Protein AF-C2KIR4-F1 (afdb_monomer_lite)

pLDDT: mean 71.65, std 15.81, range [40.62, 89.31]

Secondary structure (DSSP, 8-state):
----------SSGGGSTTSSSS--S---EEEEEEEEEETTEEEEEEESSHHHHHTT---SEEEEESS---HHHHHHHHHHHHHHHH-S-EEEEEHHHHTT-

Structure (mmCIF, N/CA/C/O backbone):
data_AF-C2KIR4-F1
#
_entry.id   AF-C2KIR4-F1
#
loop_
_atom_site.group_PDB
_atom_site.id
_atom_site.type_symbol
_atom_site.label_atom_id
_atom_site.label_alt_id
_atom_site.label_comp_id
_atom_site.label_asym_id
_atom_site.label_entity_id
_atom_site.label_seq_id
_atom_site.pdbx_PDB_ins_code
_atom_site.Cartn_x
_atom_site.Cartn_y
_atom_site.Cartn_z
_atom_site.occupancy
_atom_site.B_iso_or_equiv
_atom_site.auth_seq_id
_atom_site.auth_comp_id
_atom_site.auth_asym_id
_atom_site.auth_atom_id
_atom_site.pdbx_PDB_model_num
ATOM 1 N N . MET A 1 1 ? -30.217 -46.612 46.863 1.00 40.62 1 MET A N 1
ATOM 2 C CA . MET A 1 1 ? -30.056 -46.333 45.419 1.00 40.62 1 MET A CA 1
ATOM 3 C C . MET A 1 1 ? -30.414 -44.867 45.190 1.00 40.62 1 MET A C 1
ATOM 5 O O . MET A 1 1 ? -31.583 -44.555 45.374 1.00 40.62 1 MET A O 1
ATOM 9 N N . PRO A 1 2 ? -29.476 -43.944 44.906 1.00 46.00 2 PRO A N 1
ATOM 10 C CA . PRO A 1 2 ? -29.846 -42.576 44.565 1.00 46.00 2 PRO A CA 1
ATOM 11 C C . PRO A 1 2 ? -30.089 -42.448 43.056 1.00 46.00 2 PRO A C 1
ATOM 13 O O . PRO A 1 2 ? -29.314 -42.932 42.232 1.00 46.00 2 PRO A O 1
ATOM 16 N N . ILE A 1 3 ? -31.207 -41.814 42.721 1.00 48.09 3 ILE A N 1
ATOM 17 C CA . ILE A 1 3 ? -31.650 -41.501 41.365 1.00 48.09 3 ILE A CA 1
ATOM 18 C C . ILE A 1 3 ? -30.826 -40.297 40.898 1.00 48.09 3 ILE A C 1
ATOM 20 O O . ILE A 1 3 ? -30.875 -39.235 41.512 1.00 48.09 3 ILE A O 1
ATOM 24 N N . VAL A 1 4 ? -30.031 -40.477 39.844 1.00 49.78 4 VAL A N 1
ATOM 25 C CA . VAL A 1 4 ? -29.240 -39.403 39.232 1.00 49.78 4 VAL A CA 1
ATOM 26 C C . VAL A 1 4 ? -30.170 -38.552 38.373 1.00 49.78 4 VAL A C 1
ATOM 28 O O . VAL A 1 4 ? -30.594 -38.974 37.297 1.00 49.78 4 VAL A O 1
ATOM 31 N N . THR A 1 5 ? -30.486 -37.346 38.838 1.00 54.72 5 THR A N 1
ATOM 32 C CA . THR A 1 5 ? -31.147 -36.320 38.029 1.00 54.72 5 THR A CA 1
ATOM 33 C C . THR A 1 5 ? -30.173 -35.884 36.936 1.00 54.72 5 THR A C 1
ATOM 35 O O . THR A 1 5 ? -29.172 -35.220 37.204 1.00 54.72 5 THR A O 1
ATOM 38 N N . ARG A 1 6 ? -30.427 -36.304 35.693 1.00 45.56 6 ARG A N 1
ATOM 39 C CA . ARG A 1 6 ? -29.693 -35.818 34.521 1.00 45.56 6 ARG A CA 1
ATOM 40 C C . ARG A 1 6 ? -29.988 -34.327 34.365 1.00 45.56 6 ARG A C 1
ATOM 42 O O . ARG A 1 6 ? -31.096 -33.957 33.997 1.00 45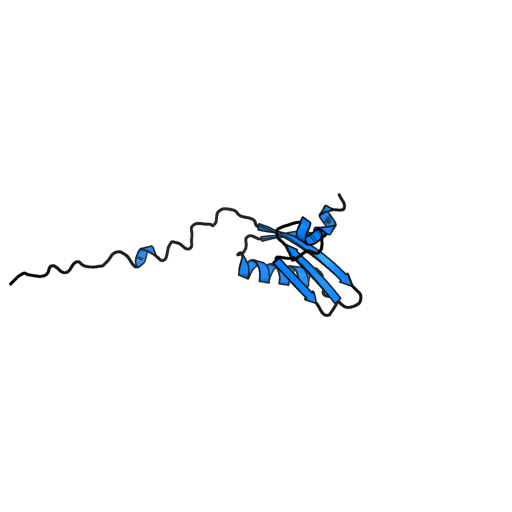.56 6 ARG A O 1
ATOM 49 N N . HIS A 1 7 ? -29.003 -33.485 34.665 1.00 44.03 7 HIS A N 1
ATOM 50 C CA . HIS A 1 7 ? -29.024 -32.092 34.239 1.00 44.03 7 HIS A CA 1
ATOM 51 C C . HIS A 1 7 ? -28.862 -32.061 32.718 1.00 44.03 7 HIS A C 1
ATOM 53 O O . HIS A 1 7 ? -27.809 -32.397 32.178 1.00 44.03 7 HIS A O 1
ATOM 59 N N . ASP A 1 8 ? -29.954 -31.709 32.053 1.00 42.31 8 ASP A N 1
ATOM 60 C CA . ASP A 1 8 ? -30.050 -31.440 30.629 1.00 42.31 8 ASP A CA 1
ATOM 61 C C . ASP A 1 8 ? -29.128 -30.258 30.278 1.00 42.31 8 ASP A C 1
ATOM 63 O O . ASP A 1 8 ? -29.397 -29.101 30.604 1.00 42.31 8 ASP A O 1
ATOM 67 N N . ALA A 1 9 ? -27.975 -30.556 29.678 1.00 49.38 9 ALA A N 1
ATOM 68 C CA . ALA A 1 9 ? -26.988 -29.570 29.252 1.00 49.38 9 ALA A CA 1
ATOM 69 C C . ALA A 1 9 ? -27.398 -28.929 27.916 1.00 49.38 9 ALA A C 1
ATOM 71 O O . ALA A 1 9 ? -26.649 -28.952 26.941 1.00 49.38 9 ALA A O 1
ATOM 72 N N . THR A 1 10 ? -28.585 -28.328 27.864 1.00 53.38 10 THR A N 1
ATOM 73 C CA . THR A 1 10 ? -29.059 -27.586 26.690 1.00 53.38 10 THR A CA 1
ATOM 74 C C . THR A 1 10 ? -28.992 -26.092 26.961 1.00 53.38 10 THR A C 1
ATOM 76 O O . THR A 1 10 ? -30.015 -25.429 27.069 1.00 53.38 10 THR A O 1
ATOM 79 N N . SER A 1 11 ? -27.791 -25.524 27.120 1.00 49.22 11 SER A N 1
ATOM 80 C CA . SER A 1 11 ? -27.617 -24.056 27.119 1.00 49.22 11 SER A CA 1
ATOM 81 C C . SER A 1 11 ? -26.157 -23.621 27.058 1.00 49.22 11 SER A C 1
ATOM 83 O O . SER A 1 11 ? -25.664 -22.969 27.969 1.00 49.22 11 SER A O 1
ATOM 85 N N . SER A 1 12 ? -25.419 -23.953 25.994 1.00 47.88 12 SER A N 1
ATOM 86 C CA . SER A 1 12 ? -24.161 -23.223 25.708 1.00 47.88 12 SER A CA 1
ATOM 87 C C . SER A 1 12 ? -23.708 -23.212 24.245 1.00 47.88 12 SER A C 1
ATOM 89 O O . SER A 1 12 ? -22.871 -22.387 23.892 1.00 47.88 12 SER A O 1
ATOM 91 N N . ILE A 1 13 ? -24.253 -24.053 23.356 1.00 48.72 13 ILE A N 1
ATOM 92 C CA . ILE A 1 13 ? -23.764 -24.105 21.961 1.00 48.72 13 ILE A CA 1
ATOM 93 C C . ILE A 1 13 ? -24.289 -22.920 21.119 1.00 48.72 13 ILE A C 1
ATOM 95 O O . ILE A 1 13 ? -23.608 -22.453 20.210 1.00 48.72 13 ILE A O 1
ATOM 99 N N . GLY A 1 14 ? -25.439 -22.333 21.475 1.00 44.53 14 GLY A N 1
ATOM 100 C CA . GLY A 1 14 ? -26.004 -21.166 20.775 1.00 44.53 14 GLY A CA 1
ATOM 101 C C . GLY A 1 14 ? -25.335 -19.817 21.082 1.00 44.53 14 GLY A C 1
ATOM 102 O O . GLY A 1 14 ? -25.548 -18.851 20.354 1.00 44.53 14 GLY A O 1
ATOM 103 N N . ALA A 1 15 ? -24.508 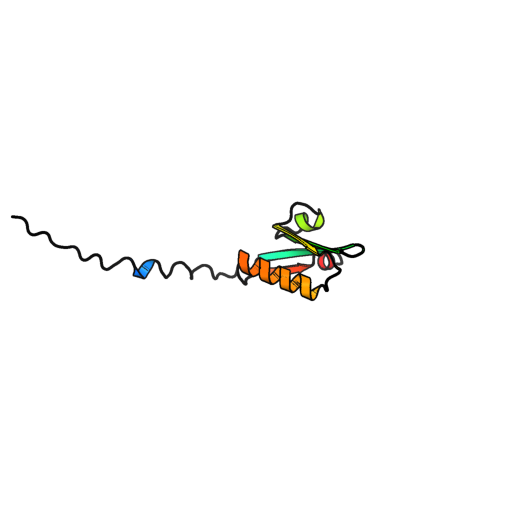-19.725 22.130 1.00 46.38 15 ALA A N 1
ATOM 104 C CA . ALA A 1 15 ? -23.910 -18.458 22.572 1.00 46.38 15 ALA A CA 1
ATOM 105 C C . ALA A 1 15 ? -22.544 -18.153 21.925 1.00 46.38 15 ALA A C 1
ATOM 107 O O . ALA A 1 15 ? -22.054 -17.026 22.007 1.00 46.38 15 ALA A O 1
ATOM 108 N N . ILE A 1 16 ? -21.923 -19.132 21.261 1.00 48.16 16 ILE A N 1
ATOM 109 C CA . ILE A 1 16 ? -20.576 -18.977 20.687 1.00 48.16 16 ILE A CA 1
ATOM 110 C C . ILE A 1 16 ? -20.642 -18.414 19.254 1.00 48.16 16 ILE A C 1
ATOM 112 O O . ILE A 1 16 ? -19.724 -17.727 18.808 1.00 48.16 16 ILE A O 1
ATOM 116 N N . ALA A 1 17 ? -21.766 -18.587 18.551 1.00 47.72 17 ALA A N 1
ATOM 117 C CA . ALA A 1 17 ? -21.935 -18.098 17.180 1.00 47.72 17 ALA A CA 1
ATOM 118 C C . ALA A 1 17 ? -22.077 -16.565 17.064 1.00 47.72 17 ALA A C 1
ATOM 120 O O . ALA A 1 17 ? -21.955 -16.021 15.967 1.00 47.72 17 ALA A O 1
ATOM 121 N N . ASN A 1 18 ? -22.295 -15.845 18.173 1.00 47.72 18 ASN A N 1
ATOM 122 C CA . ASN A 1 18 ? -22.615 -14.413 18.149 1.00 47.72 18 ASN A CA 1
ATOM 123 C C . ASN A 1 18 ? -21.552 -13.502 18.797 1.00 47.72 18 ASN A C 1
ATOM 125 O O . ASN A 1 18 ? -21.853 -12.379 19.187 1.00 47.72 18 ASN A O 1
ATOM 129 N N . ARG A 1 19 ? -20.289 -13.945 18.899 1.00 47.09 19 ARG A N 1
ATOM 130 C CA . ARG A 1 19 ? -19.157 -13.053 19.246 1.00 47.09 19 ARG A CA 1
ATOM 131 C C . ARG A 1 19 ? -18.347 -12.561 18.045 1.00 47.09 19 ARG A C 1
ATOM 133 O O . ARG A 1 19 ? -17.368 -11.851 18.226 1.00 47.09 19 ARG A O 1
ATOM 140 N N . LYS A 1 20 ? -18.757 -12.876 16.812 1.00 46.94 20 LYS A N 1
ATOM 141 C CA . LYS A 1 20 ? -18.093 -12.366 15.595 1.00 46.94 20 LYS A CA 1
ATOM 142 C C . LYS A 1 20 ? -18.705 -11.070 15.047 1.00 46.94 20 LYS A C 1
ATOM 144 O O . LYS A 1 20 ? -18.290 -10.595 13.997 1.00 46.94 20 LYS A O 1
ATOM 149 N N . LYS A 1 21 ? -19.697 -10.493 15.738 1.00 49.38 21 LYS A N 1
ATOM 150 C CA . LYS A 1 21 ? -20.541 -9.409 15.206 1.00 49.38 21 LYS A CA 1
ATOM 151 C C . LYS A 1 21 ? -20.619 -8.169 16.101 1.00 49.38 21 LYS A C 1
ATOM 153 O O . LYS A 1 21 ? -21.633 -7.483 16.090 1.00 49.38 21 LYS A O 1
ATOM 158 N N . PHE A 1 22 ? -19.572 -7.877 16.876 1.00 45.66 22 PHE A N 1
ATOM 159 C CA . PHE A 1 22 ? -19.614 -6.759 17.828 1.00 45.66 22 PHE A CA 1
ATOM 160 C C . PHE A 1 22 ? -18.339 -5.906 17.891 1.00 45.66 22 PHE A C 1
ATOM 162 O O . PHE A 1 22 ? -17.976 -5.429 18.950 1.00 45.66 22 PHE A O 1
ATOM 169 N N . TRP A 1 23 ? -17.675 -5.697 16.750 1.00 45.53 23 TRP A N 1
ATOM 170 C CA . TRP A 1 23 ? -16.711 -4.599 16.548 1.00 45.53 23 TRP A CA 1
ATOM 171 C C . TRP A 1 23 ? -16.814 -4.057 15.110 1.00 45.53 23 TRP A C 1
ATOM 173 O O . TRP A 1 23 ? -15.823 -3.852 14.426 1.00 45.53 23 TRP A O 1
ATOM 183 N N . LYS A 1 24 ? -18.038 -3.823 14.615 1.00 46.38 24 LYS A N 1
ATOM 184 C CA . LYS A 1 24 ? -18.272 -2.974 13.424 1.00 46.38 24 LYS A CA 1
ATOM 185 C C . LYS A 1 24 ? -18.390 -1.495 13.829 1.00 46.38 24 LYS A C 1
ATOM 187 O O . LYS A 1 24 ? -19.173 -0.739 13.268 1.00 46.38 24 LYS A O 1
ATOM 192 N N . GLY A 1 25 ? -17.644 -1.097 14.856 1.00 47.56 25 GLY A N 1
ATOM 193 C CA . GLY A 1 25 ? -17.479 0.298 15.233 1.00 47.56 25 GLY A CA 1
ATOM 194 C C . GLY A 1 25 ? -16.338 0.877 14.418 1.00 47.56 25 GLY A C 1
ATOM 195 O O . GLY A 1 25 ? -15.198 0.719 14.820 1.00 47.56 25 GLY A O 1
ATOM 196 N N . LEU A 1 26 ? -16.665 1.447 13.257 1.00 56.88 26 LEU A N 1
ATOM 197 C CA . LEU A 1 26 ? -16.041 2.619 12.623 1.00 56.88 26 LEU A CA 1
ATOM 198 C C . LEU A 1 26 ? -14.509 2.836 12.749 1.00 56.88 26 LEU A C 1
ATOM 200 O O . LEU A 1 26 ? -14.063 3.978 12.720 1.00 56.88 26 LEU A O 1
ATOM 204 N N . PHE A 1 27 ? -13.682 1.801 12.880 1.00 56.25 27 PHE A N 1
ATOM 205 C CA . PHE A 1 27 ? -12.229 1.945 12.818 1.00 56.25 27 PHE A CA 1
ATOM 206 C C . PHE A 1 27 ? -11.815 1.902 11.354 1.00 56.25 27 PHE A C 1
ATOM 208 O O . PHE A 1 27 ? -11.549 0.842 10.793 1.00 56.25 27 PHE A O 1
ATOM 215 N N . LEU A 1 28 ? -11.828 3.075 10.724 1.00 71.56 28 LEU A N 1
ATOM 216 C CA . LEU A 1 28 ? -11.189 3.268 9.435 1.00 71.56 28 LEU A CA 1
ATOM 217 C C . LEU A 1 28 ? -9.676 3.303 9.678 1.00 71.56 28 LEU A C 1
ATOM 219 O O . LEU A 1 28 ? -9.153 4.272 10.225 1.00 71.56 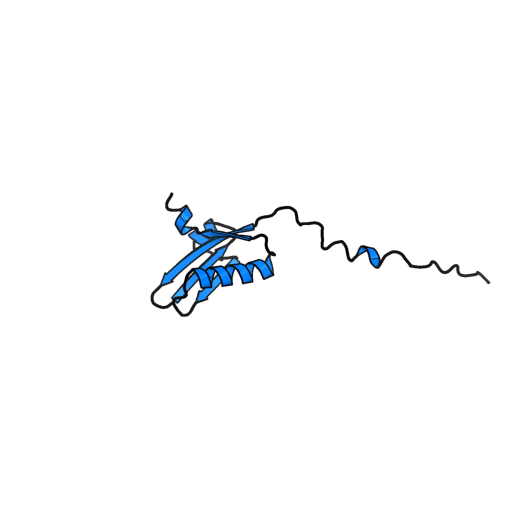28 LEU A O 1
ATOM 223 N N . MET A 1 29 ? -8.981 2.231 9.317 1.00 81.06 29 MET A N 1
ATOM 224 C CA . MET A 1 29 ? -7.531 2.162 9.438 1.00 81.06 29 MET A CA 1
ATOM 225 C C . MET A 1 29 ? -6.907 2.915 8.264 1.00 81.06 29 MET A C 1
ATOM 227 O O . MET A 1 29 ? -7.029 2.506 7.106 1.00 81.06 29 MET A O 1
ATOM 231 N N . GLU A 1 30 ? -6.272 4.048 8.555 1.00 85.44 30 GLU A N 1
ATOM 232 C CA . GLU A 1 30 ? -5.522 4.800 7.554 1.00 85.44 30 GLU A CA 1
ATOM 233 C C . GLU A 1 30 ? -4.184 4.108 7.303 1.00 85.44 30 GLU A C 1
ATOM 235 O O . GLU A 1 30 ? -3.381 3.907 8.212 1.00 85.44 30 GLU A O 1
ATOM 240 N N . VAL A 1 31 ? -3.966 3.718 6.051 1.00 85.88 31 VAL A N 1
ATOM 241 C CA . VAL A 1 31 ? -2.720 3.118 5.591 1.00 85.88 31 VAL A CA 1
ATOM 242 C C . VAL A 1 31 ? -2.091 4.080 4.602 1.00 85.88 31 VAL A C 1
ATOM 244 O O . VAL A 1 31 ? -2.582 4.298 3.493 1.00 85.88 31 VAL A O 1
ATOM 247 N N . TYR A 1 32 ? -0.990 4.667 5.033 1.00 88.00 32 TYR A N 1
ATOM 248 C CA . TYR A 1 32 ? -0.143 5.519 4.230 1.00 88.00 32 TYR A CA 1
ATOM 249 C C . TYR A 1 32 ? 0.643 4.656 3.258 1.00 88.00 32 TYR A C 1
ATOM 251 O O . TYR A 1 32 ? 1.178 3.613 3.638 1.00 88.00 32 TYR A O 1
ATOM 259 N N . TYR A 1 33 ? 0.727 5.084 2.006 1.00 89.31 33 TYR A N 1
ATOM 260 C CA . TYR 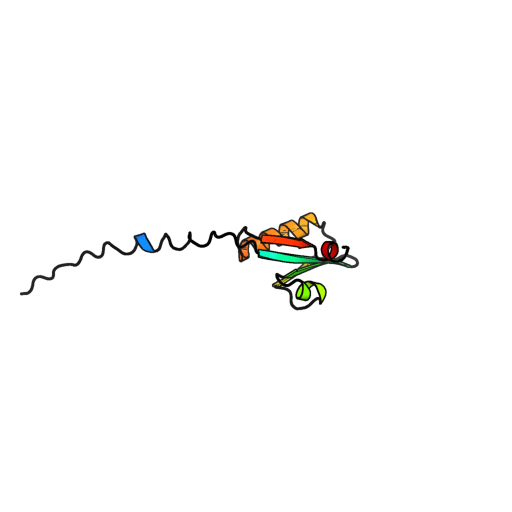A 1 33 ? 1.539 4.406 1.012 1.00 89.31 33 TYR A CA 1
ATOM 261 C C . TYR A 1 33 ? 2.365 5.385 0.187 1.00 89.31 33 TYR A C 1
ATOM 263 O O . TYR A 1 33 ? 1.991 6.543 -0.012 1.00 89.31 33 TYR A O 1
ATOM 271 N N . GLN A 1 34 ? 3.481 4.877 -0.326 1.00 87.94 34 GLN A N 1
ATOM 272 C CA . GLN A 1 34 ? 4.341 5.570 -1.272 1.00 87.94 34 GLN A CA 1
ATOM 273 C C . GLN A 1 34 ? 4.762 4.615 -2.386 1.00 87.94 34 GLN A C 1
ATOM 275 O O . GLN A 1 34 ? 5.044 3.435 -2.151 1.00 87.94 34 GLN A O 1
ATOM 280 N N . LEU A 1 35 ? 4.770 5.130 -3.615 1.00 87.88 35 LEU A N 1
ATOM 281 C CA . LEU A 1 35 ? 5.147 4.387 -4.812 1.00 87.88 35 LEU A CA 1
ATOM 282 C C . LEU A 1 35 ? 6.430 4.971 -5.386 1.00 87.88 35 LEU A C 1
ATOM 284 O O . LEU A 1 35 ? 6.422 6.061 -5.953 1.00 87.88 35 LEU A O 1
ATOM 288 N N . ILE A 1 36 ? 7.512 4.208 -5.302 1.00 84.62 36 ILE A N 1
ATOM 289 C CA . ILE A 1 36 ? 8.797 4.577 -5.885 1.00 84.62 36 ILE A CA 1
ATOM 290 C C . ILE A 1 36 ? 8.940 3.821 -7.198 1.00 84.62 36 ILE A C 1
ATOM 292 O O . ILE A 1 36 ? 8.948 2.589 -7.233 1.00 84.62 36 ILE A O 1
ATOM 296 N N . ARG A 1 37 ? 9.030 4.560 -8.301 1.00 84.94 37 ARG A N 1
ATOM 297 C CA . ARG A 1 37 ? 9.271 3.991 -9.628 1.00 84.94 37 ARG A CA 1
ATOM 298 C C . ARG A 1 37 ? 10.740 4.159 -9.960 1.00 84.94 37 ARG A C 1
ATOM 300 O O . ARG A 1 37 ? 11.232 5.282 -9.986 1.00 84.94 37 ARG A O 1
ATOM 307 N N . ASN A 1 38 ? 11.417 3.055 -10.228 1.00 79.25 38 ASN A N 1
ATOM 308 C CA . ASN A 1 38 ? 12.833 3.047 -10.562 1.00 79.25 38 ASN A CA 1
ATOM 309 C C . ASN A 1 38 ? 13.032 2.169 -11.802 1.00 79.25 38 ASN A C 1
ATOM 311 O O . ASN A 1 38 ? 12.293 1.209 -11.968 1.00 79.25 38 ASN A O 1
ATOM 315 N N . SER A 1 39 ? 13.950 2.510 -12.711 1.00 71.31 39 SER A N 1
ATOM 316 C CA . SER A 1 39 ? 14.037 1.935 -14.073 1.00 71.31 39 SER A CA 1
ATOM 317 C C . SER A 1 39 ? 13.684 0.438 -14.172 1.00 71.31 39 SER A C 1
ATOM 319 O O . SER A 1 39 ? 14.495 -0.435 -13.872 1.00 71.31 39 SER A O 1
ATOM 321 N N . GLY A 1 40 ? 12.450 0.154 -14.606 1.00 76.75 40 GLY A N 1
ATOM 322 C CA . GLY A 1 40 ? 11.921 -1.194 -14.845 1.00 76.75 40 GLY A CA 1
ATOM 323 C C . GLY A 1 40 ? 11.134 -1.841 -13.697 1.00 76.75 40 GLY A C 1
ATOM 324 O O . GLY A 1 40 ? 10.499 -2.865 -13.927 1.00 76.75 40 GLY A O 1
ATOM 325 N N . HIS A 1 41 ? 11.110 -1.261 -12.498 1.00 82.31 41 HIS A N 1
ATOM 326 C CA . HIS A 1 41 ? 10.417 -1.808 -11.334 1.00 82.31 41 HIS A CA 1
ATOM 327 C C . HIS A 1 41 ? 9.678 -0.739 -10.522 1.00 82.31 41 HIS A C 1
ATOM 329 O O . HIS A 1 41 ? 10.026 0.442 -10.489 1.00 82.31 41 HIS A O 1
ATOM 335 N N . THR A 1 42 ? 8.620 -1.164 -9.837 1.00 84.88 42 THR A N 1
ATOM 336 C CA . THR A 1 42 ? 7.878 -0.303 -8.911 1.00 84.88 42 THR A CA 1
ATOM 337 C C . THR A 1 42 ? 7.938 -0.892 -7.513 1.00 84.88 42 THR A C 1
ATOM 339 O O . THR A 1 42 ? 7.637 -2.068 -7.320 1.00 84.88 42 THR A O 1
ATOM 342 N N . VAL A 1 43 ? 8.324 -0.075 -6.540 1.00 84.69 43 VAL A N 1
ATOM 343 C CA . VAL A 1 43 ? 8.358 -0.431 -5.123 1.00 84.69 43 VAL A CA 1
ATOM 344 C C . VAL A 1 43 ? 7.202 0.273 -4.430 1.00 84.69 43 VAL A C 1
ATOM 346 O O . VAL A 1 43 ? 7.022 1.481 -4.581 1.00 84.69 43 VAL A O 1
ATOM 349 N N . ARG A 1 44 ? 6.408 -0.489 -3.678 1.00 85.75 44 ARG A N 1
ATOM 350 C CA . ARG A 1 44 ? 5.341 0.038 -2.826 1.00 85.75 44 ARG A CA 1
ATOM 351 C C . ARG A 1 44 ? 5.733 -0.115 -1.366 1.00 85.75 44 ARG A C 1
ATOM 353 O O . ARG A 1 44 ? 5.889 -1.244 -0.902 1.00 85.75 44 ARG A O 1
ATOM 360 N N . TYR A 1 45 ? 5.762 1.005 -0.654 1.00 84.12 45 TYR A N 1
ATOM 361 C CA . TYR A 1 45 ? 5.784 1.062 0.805 1.00 84.12 45 TYR A CA 1
ATOM 362 C C . TYR A 1 45 ? 4.365 1.304 1.301 1.00 84.12 45 TYR A C 1
ATOM 364 O O . TYR A 1 45 ? 3.698 2.197 0.783 1.00 84.12 45 TYR A O 1
ATOM 372 N N . ALA A 1 46 ? 3.894 0.527 2.275 1.00 83.00 46 ALA A N 1
ATOM 373 C CA . ALA A 1 46 ? 2.616 0.763 2.936 1.00 83.00 46 ALA A CA 1
ATOM 374 C C . ALA A 1 46 ? 2.722 0.533 4.452 1.00 83.00 46 ALA A C 1
ATOM 376 O O . ALA A 1 46 ? 3.204 -0.507 4.909 1.00 83.00 46 ALA A O 1
ATOM 377 N N . SER A 1 47 ? 2.273 1.512 5.237 1.00 83.12 47 SER A N 1
ATOM 378 C CA . SER A 1 47 ? 2.271 1.458 6.698 1.00 83.12 47 SER A CA 1
ATOM 379 C C . SER A 1 47 ? 1.140 2.298 7.293 1.00 83.12 47 SER A C 1
ATOM 381 O O . SER A 1 47 ? 0.696 3.266 6.691 1.00 83.12 47 SER A O 1
ATOM 383 N N . THR A 1 48 ? 0.673 1.962 8.493 1.00 81.75 48 THR A N 1
ATOM 384 C CA . THR A 1 48 ? -0.255 2.806 9.267 1.00 81.75 48 THR A CA 1
ATOM 385 C C . THR A 1 48 ? 0.427 4.019 9.866 1.00 81.75 48 THR A C 1
ATOM 387 O O . THR A 1 48 ? -0.242 4.959 10.277 1.00 81.75 48 THR A O 1
ATOM 390 N N . ASP A 1 49 ? 1.755 3.998 9.933 1.00 81.31 49 ASP A N 1
ATOM 391 C CA . ASP A 1 49 ? 2.546 5.120 10.401 1.00 81.31 49 ASP A CA 1
ATOM 392 C C . ASP A 1 49 ? 3.150 5.869 9.208 1.00 81.31 49 ASP A C 1
ATOM 394 O O . ASP A 1 49 ? 3.899 5.299 8.407 1.00 81.31 49 ASP A O 1
ATOM 398 N N . LYS A 1 50 ? 2.818 7.159 9.091 1.00 81.31 50 LYS A N 1
ATOM 399 C CA . LYS A 1 50 ? 3.303 8.028 8.011 1.00 81.31 50 LYS A CA 1
ATOM 400 C C . LYS A 1 50 ? 4.829 8.175 8.034 1.00 81.31 50 LYS A C 1
ATOM 402 O O . LYS A 1 50 ? 5.445 8.177 6.969 1.00 81.31 50 LYS A O 1
ATOM 407 N N . GLN A 1 51 ? 5.447 8.301 9.212 1.00 78.44 51 GLN A N 1
ATOM 408 C CA . GLN A 1 51 ? 6.897 8.483 9.318 1.00 78.44 51 GLN A CA 1
ATOM 409 C C . GLN A 1 51 ? 7.651 7.242 8.851 1.00 78.44 51 GLN A C 1
ATOM 411 O O . GLN A 1 51 ? 8.700 7.373 8.225 1.00 78.44 51 GLN A O 1
ATOM 416 N N . VAL A 1 52 ? 7.108 6.046 9.088 1.00 77.94 52 VAL A N 1
ATOM 417 C CA . VAL A 1 52 ? 7.710 4.794 8.601 1.00 77.94 52 VAL A CA 1
ATOM 418 C C . VAL A 1 52 ? 7.768 4.760 7.074 1.00 77.94 52 VAL A C 1
ATOM 420 O O . VAL A 1 52 ? 8.777 4.334 6.516 1.00 77.94 52 VAL A O 1
ATOM 423 N N . VAL A 1 53 ? 6.718 5.237 6.396 1.00 77.06 53 VAL A N 1
ATOM 424 C CA . VAL A 1 53 ? 6.703 5.329 4.927 1.00 77.06 53 VAL A CA 1
ATOM 425 C C . VAL A 1 53 ? 7.734 6.351 4.442 1.00 77.06 53 VAL A C 1
ATOM 427 O O . VAL A 1 53 ? 8.547 6.017 3.588 1.00 77.06 53 VAL A O 1
ATOM 430 N N . LEU A 1 54 ? 7.757 7.549 5.038 1.00 78.25 54 LEU A N 1
ATOM 431 C CA . LEU A 1 54 ? 8.667 8.641 4.658 1.00 78.25 54 LEU A CA 1
ATOM 432 C C . LEU A 1 54 ? 10.150 8.324 4.880 1.00 78.25 54 LEU A C 1
ATOM 434 O O . LEU A 1 54 ? 11.006 8.732 4.102 1.00 78.25 54 LEU A O 1
ATOM 438 N N . THR A 1 55 ? 10.468 7.617 5.962 1.00 78.25 55 THR A N 1
ATOM 439 C CA . THR A 1 55 ? 11.852 7.256 6.306 1.00 78.25 55 THR A CA 1
ATOM 440 C C . THR A 1 55 ? 12.335 6.000 5.584 1.00 78.25 55 THR A C 1
ATOM 442 O O . THR A 1 55 ? 13.478 5.593 5.784 1.00 78.25 55 THR A O 1
ATOM 445 N N . HIS A 1 56 ? 11.483 5.371 4.763 1.00 70.06 56 HIS A N 1
ATOM 446 C CA . HIS A 1 56 ? 11.708 4.032 4.213 1.00 70.06 56 HIS A CA 1
ATOM 447 C C . HIS A 1 56 ? 12.114 3.016 5.299 1.00 70.06 56 HIS A C 1
ATOM 449 O O . HIS A 1 56 ? 12.966 2.154 5.071 1.00 70.06 56 HIS A O 1
ATOM 455 N N . GLY A 1 57 ? 11.519 3.138 6.494 1.00 70.25 57 GLY A N 1
ATOM 456 C CA . GLY A 1 57 ? 11.707 2.207 7.608 1.00 70.25 57 GLY A CA 1
ATOM 457 C C . GLY A 1 57 ? 11.078 0.839 7.323 1.00 70.25 57 GLY A C 1
ATOM 458 O O . GLY A 1 57 ? 10.728 0.544 6.188 1.00 70.25 57 GLY A O 1
ATOM 459 N N . TYR A 1 58 ? 10.899 -0.008 8.343 1.00 68.19 58 TYR A N 1
ATOM 460 C CA . TYR A 1 58 ? 10.226 -1.309 8.183 1.00 68.19 58 TYR A CA 1
ATOM 461 C C . TYR A 1 58 ? 8.714 -1.120 7.985 1.00 68.19 58 TYR A C 1
ATOM 463 O O . TYR A 1 58 ? 8.012 -0.866 8.968 1.00 68.19 58 TYR A O 1
ATOM 471 N N . PRO A 1 59 ? 8.176 -1.238 6.756 1.00 73.25 59 PRO A N 1
ATOM 472 C CA . PRO A 1 59 ? 6.755 -1.048 6.535 1.00 73.25 59 PRO A CA 1
ATOM 473 C C . PRO A 1 59 ? 6.001 -2.316 6.941 1.00 73.25 59 PRO A C 1
ATOM 475 O O . PRO A 1 59 ? 6.531 -3.427 6.900 1.00 73.25 59 PRO A O 1
ATOM 478 N N . ILE A 1 60 ? 4.721 -2.161 7.260 1.00 71.88 60 ILE A N 1
ATOM 479 C CA . ILE A 1 60 ? 3.834 -3.302 7.527 1.00 71.88 60 ILE A CA 1
ATOM 480 C C . ILE A 1 60 ? 3.631 -4.123 6.250 1.00 71.88 60 ILE A C 1
ATOM 482 O O . ILE A 1 60 ? 3.343 -5.317 6.304 1.00 71.88 60 ILE A O 1
ATOM 486 N N . TYR A 1 61 ? 3.799 -3.482 5.090 1.00 75.50 61 TYR A N 1
ATOM 487 C CA . TYR A 1 61 ? 3.736 -4.152 3.810 1.00 75.50 61 TYR A CA 1
ATOM 488 C C . TYR A 1 61 ? 4.666 -3.505 2.773 1.00 75.50 61 TYR A C 1
ATOM 490 O O . TYR A 1 61 ? 4.522 -2.332 2.421 1.00 75.50 61 TYR A O 1
ATOM 498 N N . LEU A 1 62 ? 5.617 -4.298 2.271 1.00 82.31 62 LEU A N 1
ATOM 499 C CA . LEU A 1 62 ? 6.529 -3.951 1.180 1.00 82.31 62 LEU A CA 1
ATOM 500 C C . LEU A 1 62 ? 6.288 -4.904 0.012 1.00 82.31 62 LEU A C 1
ATOM 502 O O . LEU A 1 62 ? 6.300 -6.119 0.195 1.00 82.31 62 LEU A O 1
ATOM 506 N N . GLN A 1 63 ? 6.124 -4.366 -1.194 1.00 82.56 63 GLN A N 1
ATOM 507 C CA . GLN A 1 63 ? 6.036 -5.182 -2.404 1.00 82.56 63 GLN A CA 1
ATOM 508 C C . GLN A 1 63 ? 6.857 -4.561 -3.525 1.00 82.56 63 GLN A C 1
ATOM 510 O O . GLN A 1 63 ? 6.731 -3.372 -3.824 1.00 82.56 63 GLN A O 1
ATOM 515 N N . ILE A 1 64 ? 7.671 -5.399 -4.162 1.00 83.19 64 ILE A N 1
ATOM 516 C CA . ILE A 1 64 ? 8.469 -5.039 -5.329 1.00 83.19 64 ILE A CA 1
ATOM 517 C C . ILE A 1 64 ? 7.837 -5.709 -6.543 1.00 83.19 64 ILE A C 1
ATOM 519 O O . ILE A 1 64 ? 7.671 -6.929 -6.590 1.00 83.19 64 ILE A O 1
ATOM 523 N N . TYR A 1 65 ? 7.480 -4.900 -7.530 1.00 82.69 65 TYR A N 1
ATOM 524 C CA . TYR A 1 65 ? 6.978 -5.360 -8.812 1.00 82.69 65 TYR A CA 1
ATOM 525 C C . TYR A 1 65 ? 8.134 -5.342 -9.808 1.00 82.69 65 TYR A C 1
ATOM 527 O O . TYR A 1 65 ? 8.628 -4.271 -10.154 1.00 82.69 65 TYR A O 1
ATOM 535 N N . GLY A 1 66 ? 8.544 -6.518 -10.298 1.00 78.75 66 GLY A N 1
ATOM 536 C CA . GLY A 1 66 ? 9.629 -6.680 -11.284 1.00 78.75 66 GLY A CA 1
ATOM 537 C C . GLY A 1 66 ? 9.325 -6.139 -12.691 1.00 78.75 66 GLY A C 1
ATOM 538 O O . GLY A 1 66 ? 10.053 -6.422 -13.632 1.00 78.75 66 GLY A O 1
ATOM 539 N N . ALA A 1 67 ? 8.226 -5.403 -12.838 1.00 79.94 67 ALA A N 1
ATOM 540 C CA . ALA A 1 67 ? 7.858 -4.647 -14.022 1.00 79.94 67 ALA A CA 1
ATOM 541 C C . ALA A 1 67 ? 7.178 -3.352 -13.565 1.00 79.94 67 ALA A C 1
ATOM 543 O O . ALA A 1 67 ? 6.522 -3.332 -12.518 1.00 79.94 67 ALA A O 1
ATOM 544 N N . ASN A 1 68 ? 7.261 -2.295 -14.370 1.00 78.38 68 ASN A N 1
ATOM 545 C CA . ASN A 1 68 ? 6.476 -1.084 -14.143 1.00 78.38 68 ASN A CA 1
ATOM 546 C C . ASN A 1 68 ? 4.983 -1.398 -14.291 1.00 78.38 68 ASN A C 1
ATOM 548 O O . ASN A 1 68 ? 4.472 -1.571 -15.398 1.00 78.38 68 ASN A O 1
ATOM 552 N N . ARG A 1 69 ? 4.284 -1.499 -13.159 1.00 82.62 69 ARG A N 1
ATOM 553 C CA . ARG A 1 69 ? 2.835 -1.708 -13.111 1.00 82.62 69 ARG A CA 1
ATOM 554 C C . ARG A 1 69 ? 2.124 -0.369 -12.970 1.00 82.62 69 ARG A C 1
ATOM 556 O O . ARG A 1 69 ? 2.620 0.556 -12.330 1.00 82.62 69 ARG A O 1
ATOM 563 N N . SER A 1 70 ? 0.938 -0.276 -13.559 1.00 85.81 70 SER A N 1
ATOM 564 C CA . SER A 1 70 ? 0.068 0.887 -13.395 1.00 85.81 70 SER A CA 1
ATOM 565 C C . SER A 1 70 ? -0.293 1.085 -11.923 1.00 85.81 70 SER A C 1
ATOM 567 O O . SER A 1 70 ? -0.547 0.113 -11.213 1.00 85.81 70 SER A O 1
ATOM 569 N N . THR A 1 71 ? -0.381 2.341 -11.479 1.00 84.75 71 THR A N 1
ATOM 570 C CA . THR A 1 71 ? -0.767 2.675 -10.098 1.00 84.75 71 THR A CA 1
ATOM 571 C C . THR A 1 71 ? -2.083 2.010 -9.690 1.00 84.75 71 THR A C 1
ATOM 573 O O . THR A 1 71 ? -2.141 1.436 -8.613 1.00 84.75 71 TH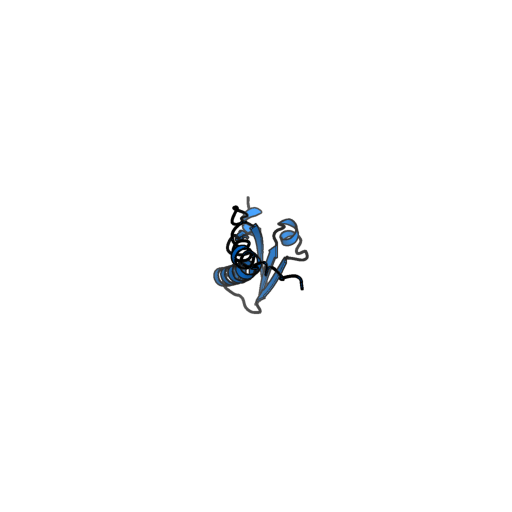R A O 1
ATOM 576 N N . ASP A 1 72 ? -3.099 1.997 -10.560 1.00 87.62 72 ASP A N 1
ATOM 577 C CA . ASP A 1 72 ? -4.397 1.356 -10.282 1.00 87.62 72 ASP A CA 1
ATOM 578 C C . ASP A 1 72 ? -4.265 -0.136 -9.934 1.00 87.62 72 ASP A C 1
ATOM 580 O O . ASP A 1 72 ? -4.859 -0.608 -8.967 1.00 87.62 72 ASP A O 1
ATOM 584 N N . TYR A 1 73 ? -3.418 -0.862 -10.671 1.00 88.00 73 TYR A N 1
ATOM 585 C CA . TYR A 1 73 ? -3.148 -2.274 -10.405 1.00 88.00 73 TYR A CA 1
ATOM 586 C C . TYR A 1 73 ? -2.513 -2.458 -9.025 1.00 88.00 73 TYR A C 1
ATOM 588 O O . TYR A 1 73 ? -2.955 -3.291 -8.238 1.00 88.00 73 TYR A O 1
ATOM 596 N N . ILE A 1 74 ? -1.498 -1.644 -8.722 1.00 86.88 74 ILE A N 1
ATOM 597 C CA . ILE A 1 74 ? -0.791 -1.701 -7.442 1.00 86.88 74 ILE A CA 1
ATOM 598 C C . ILE A 1 74 ? -1.751 -1.372 -6.296 1.00 86.88 74 ILE A C 1
ATOM 600 O O . ILE A 1 74 ? -1.729 -2.051 -5.274 1.00 86.88 74 ILE A O 1
ATOM 604 N N . LEU A 1 75 ? -2.619 -0.369 -6.448 1.00 86.94 75 LEU A N 1
ATOM 605 C CA . LEU A 1 75 ? -3.598 0.010 -5.428 1.00 86.94 75 LEU A CA 1
ATOM 606 C C . LEU A 1 75 ? -4.641 -1.083 -5.191 1.00 86.94 75 LEU A C 1
ATOM 608 O O . LEU A 1 75 ? -4.905 -1.402 -4.035 1.00 86.94 75 LEU A O 1
ATOM 612 N N . LYS A 1 76 ? -5.175 -1.702 -6.251 1.00 89.00 76 LYS A N 1
ATOM 613 C CA . LYS A 1 76 ? -6.105 -2.838 -6.131 1.00 89.00 76 LYS A CA 1
ATOM 614 C C . LYS A 1 76 ? -5.480 -4.020 -5.402 1.00 89.00 76 LYS A C 1
ATOM 616 O O . LYS A 1 76 ? -6.104 -4.563 -4.497 1.00 89.00 76 LYS A O 1
ATOM 621 N N . ASP A 1 77 ? -4.247 -4.376 -5.754 1.00 87.69 77 ASP A N 1
ATOM 622 C CA . ASP A 1 77 ? -3.486 -5.421 -5.063 1.00 87.69 77 ASP A CA 1
ATOM 623 C C . ASP A 1 77 ? -3.278 -5.076 -3.579 1.00 87.69 77 ASP A C 1
ATOM 625 O O . ASP A 1 77 ? -3.557 -5.887 -2.699 1.00 87.69 77 ASP A O 1
ATOM 629 N N . THR A 1 78 ? -2.876 -3.829 -3.296 1.00 84.81 78 THR A N 1
ATOM 630 C CA . THR A 1 78 ? -2.684 -3.341 -1.919 1.00 84.81 78 THR A CA 1
ATOM 631 C C . THR A 1 78 ? -3.968 -3.474 -1.115 1.00 84.81 78 THR A C 1
ATOM 633 O O . THR A 1 78 ? -3.948 -3.972 0.006 1.00 84.81 78 THR A O 1
ATOM 636 N N . PHE A 1 79 ? -5.083 -3.024 -1.692 1.00 85.69 79 PHE A N 1
ATOM 637 C CA . PHE A 1 79 ? -6.377 -3.042 -1.035 1.00 85.69 79 PHE A CA 1
ATOM 638 C C . PHE A 1 79 ? -6.840 -4.473 -0.772 1.00 85.69 79 PHE A C 1
ATOM 640 O O . PHE A 1 79 ? -7.255 -4.762 0.339 1.00 85.69 79 PHE A O 1
ATOM 647 N N . ALA A 1 80 ? -6.701 -5.382 -1.741 1.00 86.56 80 ALA A N 1
ATOM 648 C CA . ALA A 1 80 ? -7.076 -6.786 -1.573 1.00 86.56 80 ALA A CA 1
ATOM 649 C C . ALA A 1 80 ? -6.254 -7.487 -0.476 1.00 86.56 80 ALA A C 1
ATOM 651 O O . ALA A 1 80 ? -6.805 -8.227 0.345 1.00 86.56 80 ALA A O 1
ATOM 652 N N . PHE A 1 81 ? -4.942 -7.231 -0.428 1.00 84.75 81 PHE A N 1
ATOM 653 C CA . PHE A 1 81 ?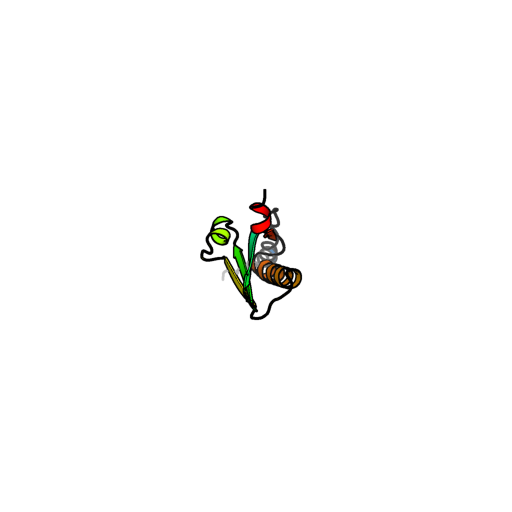 -4.080 -7.769 0.624 1.00 84.75 81 PHE A CA 1
ATOM 654 C C . PHE A 1 81 ? -4.484 -7.238 2.001 1.00 84.75 81 PHE A C 1
ATOM 656 O O . PHE A 1 81 ? -4.692 -8.011 2.935 1.00 84.75 81 PHE A O 1
ATOM 663 N N . LEU A 1 82 ? -4.623 -5.917 2.121 1.00 82.69 82 LEU A N 1
ATOM 664 C CA . LEU A 1 82 ? -4.957 -5.274 3.384 1.00 82.69 82 LEU A CA 1
ATOM 665 C C . LEU A 1 82 ? -6.375 -5.643 3.847 1.00 82.69 82 LEU A C 1
ATOM 667 O O . LEU A 1 82 ? -6.555 -5.909 5.031 1.00 82.69 82 LEU A O 1
ATOM 671 N N . ASP A 1 83 ? -7.348 -5.741 2.937 1.00 83.62 83 ASP A N 1
ATOM 672 C CA . ASP A 1 83 ? -8.712 -6.204 3.230 1.00 83.62 83 ASP A CA 1
ATOM 673 C C . ASP A 1 83 ? -8.706 -7.614 3.830 1.00 83.62 83 ASP A C 1
ATOM 675 O O . ASP A 1 83 ? -9.370 -7.882 4.829 1.00 83.62 83 ASP A O 1
ATOM 679 N N . THR A 1 84 ? -7.877 -8.504 3.283 1.00 83.69 84 THR A N 1
ATOM 680 C CA . THR A 1 84 ? -7.732 -9.866 3.814 1.00 83.69 84 THR A CA 1
ATOM 681 C C . THR A 1 84 ? -7.193 -9.871 5.251 1.00 83.69 84 THR A C 1
ATOM 683 O O . THR A 1 84 ? -7.579 -10.726 6.046 1.00 83.69 84 THR A O 1
ATOM 686 N N . GLN A 1 85 ? -6.310 -8.927 5.600 1.00 80.38 85 GLN A N 1
ATOM 687 C CA . GLN A 1 85 ? -5.651 -8.866 6.912 1.00 80.38 85 GLN A CA 1
ATOM 688 C C . GLN A 1 85 ? -6.473 -8.123 7.974 1.00 80.38 85 GLN A C 1
ATOM 690 O O . GLN A 1 85 ? -6.599 -8.593 9.104 1.00 80.38 85 GLN A O 1
ATOM 695 N N . TYR A 1 86 ? -7.027 -6.963 7.623 1.00 76.62 86 TYR A N 1
ATOM 696 C CA . TYR A 1 86 ? -7.647 -6.028 8.569 1.00 76.62 86 TYR A CA 1
ATOM 697 C C . TYR A 1 86 ? -9.163 -5.872 8.361 1.00 76.62 86 TYR A C 1
ATOM 699 O O . TYR A 1 86 ? -9.839 -5.215 9.156 1.00 76.62 86 TYR A O 1
ATOM 707 N N . GLY A 1 87 ? -9.723 -6.508 7.328 1.00 69.81 87 GLY A N 1
ATOM 708 C CA . GLY A 1 87 ? -11.112 -6.349 6.906 1.00 69.81 87 GLY A CA 1
ATOM 709 C C . GLY A 1 87 ? -11.351 -5.053 6.126 1.00 69.81 87 GLY A C 1
ATOM 710 O O . GLY A 1 87 ? -10.522 -4.151 6.132 1.00 69.81 87 GLY A O 1
ATOM 711 N N . ASN A 1 88 ? -12.524 -4.945 5.494 1.00 71.94 88 ASN A N 1
ATOM 712 C CA . ASN A 1 88 ? -12.917 -3.909 4.515 1.00 71.94 88 ASN A CA 1
ATOM 713 C C . ASN A 1 88 ? -13.017 -2.456 5.056 1.00 71.94 88 ASN A C 1
ATOM 715 O O . ASN A 1 88 ? -13.793 -1.648 4.551 1.00 71.94 88 ASN A O 1
ATOM 719 N N . ASN A 1 89 ? -12.272 -2.091 6.100 1.00 79.94 89 ASN A N 1
ATOM 720 C CA . ASN A 1 89 ? -12.308 -0.782 6.757 1.00 79.94 89 ASN A CA 1
ATOM 721 C C . ASN A 1 89 ? -10.956 -0.065 6.638 1.00 79.94 89 ASN A C 1
ATOM 723 O O . ASN A 1 89 ? -10.384 0.372 7.634 1.00 79.94 89 ASN A O 1
ATOM 727 N N . ILE A 1 90 ? -10.421 0.026 5.420 1.00 82.56 90 ILE A N 1
ATOM 728 C CA . ILE A 1 90 ? -9.070 0.538 5.169 1.00 82.56 90 ILE A CA 1
ATOM 729 C C . ILE A 1 90 ? -9.146 1.707 4.202 1.00 82.56 90 ILE A C 1
ATOM 731 O O . ILE A 1 90 ? -9.825 1.641 3.178 1.00 82.56 90 ILE A O 1
ATOM 735 N N . LYS A 1 91 ? -8.423 2.778 4.520 1.00 85.38 91 LYS A N 1
ATOM 736 C CA . LYS A 1 91 ? -8.286 3.952 3.661 1.00 85.38 91 LYS A CA 1
ATOM 737 C C . LYS A 1 91 ? -6.828 4.102 3.265 1.00 85.38 91 LYS A C 1
ATOM 739 O O . LYS A 1 91 ? -5.972 4.330 4.113 1.00 85.38 91 LYS A O 1
ATOM 744 N N . LEU A 1 92 ? -6.563 3.982 1.969 1.00 86.50 92 LEU A N 1
ATOM 745 C CA . LEU A 1 92 ? -5.238 4.208 1.405 1.00 86.50 92 LEU A CA 1
ATOM 746 C C . LEU A 1 92 ? -4.999 5.712 1.249 1.00 86.50 92 LEU A C 1
ATOM 748 O O . LEU A 1 92 ? -5.808 6.407 0.634 1.00 86.50 92 LEU A O 1
ATOM 752 N N . VAL A 1 93 ? -3.894 6.206 1.802 1.00 86.38 93 VAL A N 1
ATOM 753 C CA . VAL A 1 93 ? -3.514 7.621 1.757 1.00 86.38 93 VAL A CA 1
ATOM 754 C C . VAL A 1 93 ? -2.151 7.762 1.093 1.00 86.38 93 VAL A C 1
ATOM 756 O O . VAL A 1 93 ? -1.163 7.191 1.550 1.00 86.38 93 VAL A O 1
ATOM 759 N N . ASN A 1 94 ? -2.095 8.531 0.010 1.00 86.62 94 ASN A N 1
ATOM 760 C CA . ASN A 1 94 ? -0.859 8.782 -0.714 1.00 86.62 94 ASN A CA 1
ATOM 761 C C . ASN A 1 94 ? 0.002 9.808 0.033 1.00 86.62 94 ASN A C 1
ATOM 763 O O . ASN A 1 94 ? -0.420 10.947 0.237 1.00 86.62 94 ASN A O 1
ATOM 767 N N . VAL A 1 95 ? 1.211 9.417 0.430 1.00 83.44 95 VAL A N 1
ATOM 768 C CA . VAL A 1 95 ? 2.117 10.306 1.172 1.00 83.44 95 VAL A CA 1
ATOM 769 C C . VAL A 1 95 ? 2.695 11.405 0.277 1.00 83.44 95 VAL A C 1
ATOM 771 O O . VAL A 1 95 ? 2.802 12.545 0.721 1.00 83.44 95 VAL A O 1
ATOM 774 N N . ASP A 1 96 ? 2.961 11.110 -0.996 1.00 78.12 96 ASP A N 1
ATOM 775 C CA . ASP A 1 96 ? 3.479 12.084 -1.970 1.00 78.12 96 ASP A CA 1
ATOM 776 C C . ASP A 1 96 ? 2.501 13.249 -2.219 1.00 78.12 96 ASP A C 1
ATOM 778 O O . ASP A 1 96 ? 2.908 14.377 -2.490 1.00 78.12 96 ASP A O 1
ATOM 782 N N . GLU A 1 97 ? 1.193 12.998 -2.113 1.00 74.38 97 GLU A N 1
ATOM 783 C CA . GLU A 1 97 ? 0.171 14.048 -2.235 1.00 74.38 97 GLU A CA 1
ATOM 784 C C . GLU A 1 97 ? 0.003 14.865 -0.951 1.00 74.38 97 GLU A C 1
ATOM 786 O O . GLU A 1 97 ? -0.433 16.014 -1.009 1.00 74.38 97 GLU A O 1
ATOM 791 N N . LEU A 1 98 ? 0.371 14.304 0.203 1.00 66.44 98 LEU A N 1
ATOM 792 C CA . LEU A 1 98 ? 0.335 15.007 1.485 1.00 66.44 98 LEU A CA 1
ATOM 793 C C . LEU A 1 98 ? 1.501 15.984 1.656 1.00 66.44 98 LEU A C 1
ATOM 795 O O . LEU A 1 98 ? 1.325 16.989 2.335 1.00 66.44 98 LEU A O 1
ATOM 799 N N . GLU A 1 99 ? 2.670 15.700 1.076 1.00 64.56 99 GLU A N 1
ATOM 800 C CA . GLU A 1 99 ? 3.856 16.570 1.181 1.00 64.56 99 GLU A CA 1
ATOM 801 C C . GLU A 1 99 ? 3.882 17.707 0.146 1.00 64.56 99 GLU A C 1
ATOM 803 O O . GLU A 1 99 ? 4.715 18.603 0.231 1.00 64.56 99 GLU A O 1
ATOM 808 N N . LYS A 1 100 ? 2.955 17.712 -0.822 1.00 58.47 100 LYS A N 1
ATOM 809 C CA . LYS A 1 100 ? 2.806 18.793 -1.817 1.00 58.47 100 LYS A CA 1
ATOM 810 C C . LYS A 1 100 ? 1.942 19.976 -1.350 1.00 58.47 100 LYS A C 1
ATOM 812 O O . LYS A 1 100 ? 1.696 20.879 -2.150 1.00 58.47 100 LYS A O 1
ATOM 817 N N . LYS A 1 101 ? 1.453 19.955 -0.109 1.00 45.31 101 LYS A N 1
ATOM 818 C CA . LYS A 1 101 ? 0.629 21.007 0.506 1.00 45.31 101 LYS A CA 1
ATOM 819 C C . LYS A 1 101 ? 1.452 21.872 1.445 1.00 45.31 101 LYS A C 1
ATOM 821 O O . LYS A 1 101 ? 1.191 23.093 1.446 1.00 45.31 101 LYS A O 1
#

Foldseek 3Di:
DDDDDDDDPPPDPVPVVPPVPPPPPQPQQEKEWEWDDDVFKIKIAIASDLVCRVVVHDGPDIDIGNGDDDPVVVVVVVQVVVCVVPNNRYDYDYSVVVVVD

Radius of gyration: 23.3 Å; chains: 1; bounding box: 46×67×60 Å

Sequence (101 aa):
MPIVTRHDATSSIGAIANRKKFWKGLFLMEVYYQLIRNSGHTVRYASTDKQVVLTHGYPIYLQIYGANRSTDYILKDTFAFLDTQYGNNIKLVNVDELEKK

Organism: NCBI:txid586220